Protein AF-A0A7W1QVG8-F1 (afdb_monomer)

Foldseek 3Di:
DDDPPDPFCVVVDLVVVQVVCVVVPFHFPSDWDFDDDDAWTWIWTAGPVRDIDIDTHGGPPPDDPVRVVVVVPDD

pLDDT: mean 89.91, std 12.96, range [40.78, 98.44]

Solvent-accessible surface area (backbone atoms only — not comparable to full-atom values): 4785 Å² total; per-residue (Å²): 129,85,75,80,75,71,59,85,65,76,79,68,41,74,65,55,50,45,52,54,36,42,76,74,74,42,56,57,65,80,52,71,44,81,47,97,58,90,78,40,56,34,30,41,36,32,28,70,87,74,49,71,48,78,49,76,45,74,51,82,92,72,67,54,72,68,58,51,50,51,59,73,68,65,128

Sequence (75 aa):
MSDIAHPPYASLTPDLILDALDSVGLRGDGRLLALNSYENRVYQAYLENGSSIVAKFYRPLRWSDEQILEEHTFV

Structure (mmCIF, N/CA/C/O backbone):
data_AF-A0A7W1QVG8-F1
#
_entry.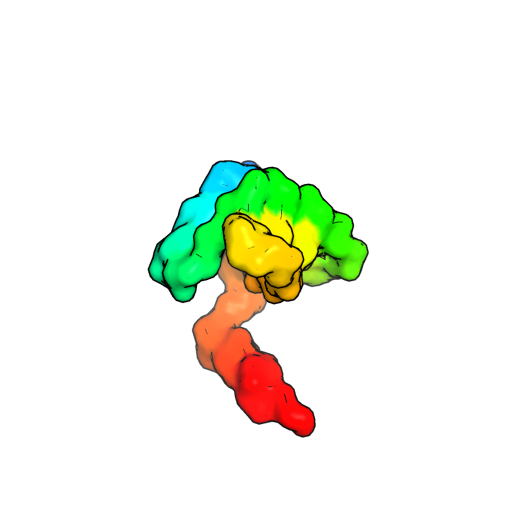id   AF-A0A7W1QVG8-F1
#
loop_
_atom_site.group_PDB
_atom_site.id
_atom_site.type_symbol
_atom_site.label_atom_id
_atom_site.label_alt_id
_atom_site.label_comp_id
_atom_site.label_asym_id
_atom_site.label_entity_id
_atom_site.label_seq_id
_atom_site.pdbx_PDB_ins_code
_atom_site.Cartn_x
_atom_site.Cartn_y
_atom_site.Cartn_z
_atom_site.occupancy
_atom_site.B_iso_or_equiv
_atom_site.auth_seq_id
_atom_site.auth_comp_id
_atom_site.auth_asym_id
_atom_site.auth_atom_id
_atom_site.pdbx_PDB_model_num
ATOM 1 N N . MET A 1 1 ? 16.120 -3.844 -29.564 1.00 40.78 1 MET A N 1
ATOM 2 C CA . MET A 1 1 ? 15.032 -2.874 -29.804 1.00 40.78 1 MET A CA 1
ATOM 3 C C . MET A 1 1 ? 14.681 -2.303 -28.450 1.00 40.78 1 MET A C 1
ATOM 5 O O . MET A 1 1 ? 14.432 -3.081 -27.544 1.00 40.78 1 MET A O 1
ATOM 9 N N . SER A 1 2 ? 14.856 -0.995 -28.288 1.00 43.28 2 SER A N 1
ATOM 10 C CA . SER A 1 2 ? 14.739 -0.271 -27.020 1.00 43.28 2 SER A CA 1
ATOM 11 C C . SER A 1 2 ? 13.377 -0.517 -26.380 1.00 43.28 2 SER A C 1
ATOM 13 O O . SER A 1 2 ? 12.357 -0.117 -26.938 1.00 43.28 2 SER A O 1
ATOM 15 N N . ASP A 1 3 ? 13.398 -1.200 -25.240 1.00 55.56 3 ASP A N 1
ATOM 16 C CA . ASP A 1 3 ? 12.253 -1.407 -24.366 1.00 55.56 3 ASP A CA 1
ATOM 17 C C . ASP A 1 3 ? 11.685 -0.025 -24.017 1.00 55.56 3 ASP A C 1
ATOM 19 O O . ASP A 1 3 ? 12.403 0.825 -23.477 1.00 55.56 3 ASP A O 1
ATOM 23 N N . ILE A 1 4 ? 10.446 0.262 -24.424 1.00 54.88 4 ILE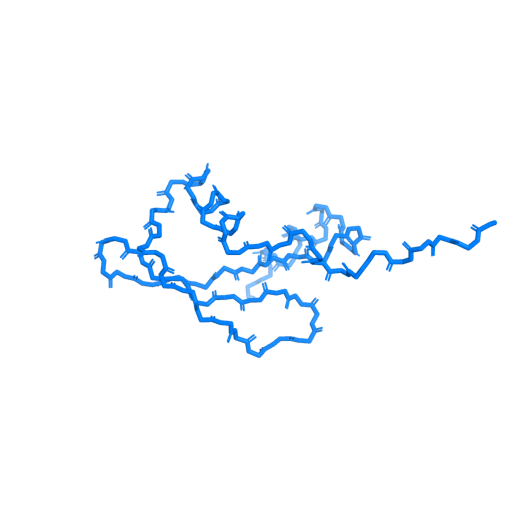 A N 1
ATOM 24 C CA . ILE A 1 4 ? 9.765 1.491 -24.011 1.00 54.88 4 ILE A CA 1
ATOM 25 C C . ILE A 1 4 ? 9.560 1.325 -22.512 1.00 54.88 4 ILE A C 1
ATOM 27 O O . ILE A 1 4 ? 8.622 0.652 -22.087 1.00 54.88 4 ILE A O 1
ATOM 31 N N . ALA A 1 5 ? 10.491 1.872 -21.730 1.00 62.12 5 ALA A N 1
ATOM 32 C CA . ALA A 1 5 ? 10.522 1.742 -20.287 1.00 62.12 5 ALA A CA 1
ATOM 33 C C . ALA A 1 5 ? 9.208 2.282 -19.717 1.00 62.12 5 ALA A C 1
ATOM 35 O O . ALA A 1 5 ? 9.039 3.491 -19.553 1.00 62.12 5 ALA A O 1
ATOM 36 N N . HIS A 1 6 ? 8.258 1.384 -19.448 1.00 62.22 6 HIS A N 1
ATOM 37 C CA . HIS A 1 6 ? 7.050 1.726 -18.718 1.00 62.22 6 HIS A CA 1
ATOM 38 C C . HIS A 1 6 ? 7.495 2.321 -17.382 1.00 62.22 6 HIS A C 1
ATOM 40 O O . HIS A 1 6 ? 8.273 1.676 -16.666 1.00 62.22 6 HIS A O 1
ATOM 46 N N . PRO A 1 7 ? 7.05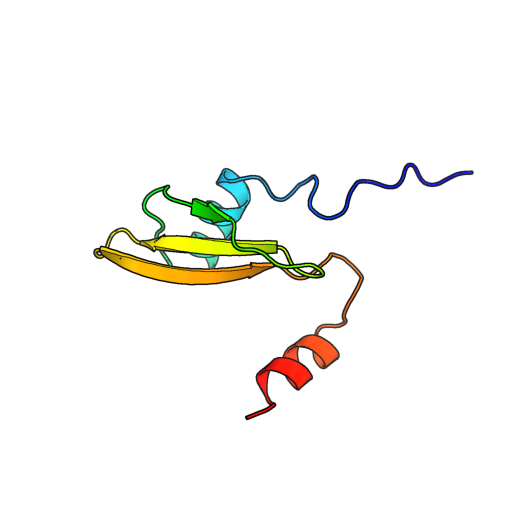7 3.547 -17.036 1.00 73.50 7 PRO A N 1
ATOM 47 C CA . PRO A 1 7 ? 7.394 4.125 -15.754 1.00 73.50 7 PRO A CA 1
ATOM 48 C C . PRO A 1 7 ? 7.003 3.136 -14.652 1.00 73.50 7 PRO A C 1
ATOM 50 O O . PRO A 1 7 ? 5.886 2.608 -14.673 1.00 73.50 7 PRO A O 1
ATOM 53 N N . PRO A 1 8 ? 7.894 2.854 -13.689 1.00 75.50 8 PRO A N 1
ATOM 54 C CA . PRO A 1 8 ? 7.526 2.050 -12.537 1.00 75.50 8 PRO A CA 1
ATOM 55 C C . PRO A 1 8 ? 6.276 2.661 -11.908 1.00 75.50 8 PRO A C 1
ATOM 57 O O . PRO A 1 8 ? 6.221 3.881 -11.736 1.00 75.50 8 PRO A O 1
ATOM 60 N N . TYR A 1 9 ? 5.293 1.822 -11.583 1.00 82.69 9 TYR A N 1
ATOM 61 C CA . TYR A 1 9 ? 3.997 2.232 -11.031 1.00 82.69 9 TYR A CA 1
ATOM 62 C C . TYR A 1 9 ? 3.036 2.931 -12.005 1.00 82.69 9 TYR A C 1
ATOM 64 O O . TYR A 1 9 ? 2.018 3.440 -11.552 1.00 82.69 9 TYR A O 1
ATOM 72 N N . ALA A 1 10 ? 3.290 2.934 -13.320 1.00 82.94 10 ALA A N 1
ATOM 73 C CA . ALA A 1 10 ? 2.342 3.488 -14.299 1.00 82.94 10 ALA A CA 1
ATOM 74 C C . ALA A 1 10 ? 0.937 2.858 -14.205 1.00 82.94 10 ALA A C 1
ATOM 76 O O . ALA A 1 10 ? -0.050 3.511 -14.526 1.00 82.94 10 ALA A O 1
ATOM 77 N N . SER A 1 11 ? 0.848 1.611 -13.737 1.00 87.94 11 SER A N 1
ATOM 78 C CA . SER A 1 11 ? -0.407 0.897 -13.497 1.00 87.94 11 SER A CA 1
ATOM 79 C C . SER A 1 11 ? -0.976 1.065 -12.083 1.00 87.94 11 SER A C 1
ATOM 81 O O . SER A 1 11 ? -2.089 0.612 -11.844 1.00 87.94 11 SER A O 1
ATOM 83 N N . LEU A 1 12 ? -0.253 1.684 -11.140 1.00 93.44 12 LEU A N 1
ATOM 84 C CA . LEU A 1 12 ? -0.678 1.819 -9.741 1.00 93.44 12 LEU A CA 1
ATOM 85 C C . LEU A 1 12 ? -1.643 3.003 -9.576 1.00 93.44 12 LEU A C 1
ATOM 87 O O . LEU A 1 12 ? -1.288 4.055 -9.044 1.00 93.44 12 LEU A O 1
ATOM 91 N N . THR A 1 13 ? -2.857 2.838 -10.094 1.00 95.12 13 THR A N 1
ATOM 92 C CA . THR A 1 13 ? -3.938 3.822 -9.982 1.00 95.12 13 THR A CA 1
ATOM 93 C C . THR A 1 13 ? -4.572 3.799 -8.584 1.00 95.12 13 THR A C 1
ATOM 95 O O . THR A 1 13 ? -4.443 2.802 -7.870 1.00 95.12 13 THR A O 1
ATOM 98 N N . PRO A 1 14 ? -5.290 4.865 -8.176 1.00 95.94 14 PRO A N 1
ATOM 99 C CA . PRO A 1 14 ? -6.080 4.859 -6.944 1.00 95.94 14 PRO A CA 1
ATOM 100 C C . PRO A 1 14 ? -7.045 3.672 -6.850 1.00 95.94 14 PRO A C 1
ATOM 102 O O . PRO A 1 14 ? -7.097 3.029 -5.808 1.00 95.94 14 PRO A O 1
ATOM 105 N N . ASP A 1 15 ? -7.736 3.339 -7.944 1.00 96.88 15 ASP A N 1
ATOM 106 C CA . ASP A 1 15 ? -8.660 2.201 -7.984 1.00 96.88 15 ASP A CA 1
ATOM 107 C C . ASP A 1 15 ? -7.926 0.880 -7.733 1.00 96.88 15 ASP A C 1
ATOM 109 O O . ASP A 1 15 ? -8.340 0.104 -6.880 1.00 96.88 15 ASP A O 1
ATOM 113 N N . LEU A 1 16 ? -6.763 0.670 -8.368 1.00 96.69 16 LEU A N 1
ATOM 114 C CA . LEU A 1 16 ? -5.965 -0.537 -8.141 1.00 96.69 16 LEU A CA 1
ATOM 115 C C . LEU A 1 16 ? -5.452 -0.631 -6.697 1.00 96.69 16 LEU A C 1
ATOM 117 O O . LEU A 1 16 ? -5.345 -1.724 -6.147 1.00 96.69 16 LEU A O 1
ATOM 121 N N . ILE A 1 17 ? -5.125 0.503 -6.073 1.00 97.12 17 ILE A N 1
ATOM 122 C CA . ILE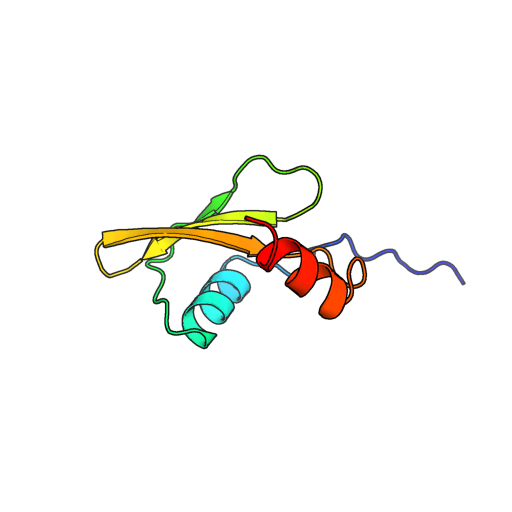 A 1 17 ? -4.746 0.544 -4.656 1.00 97.12 17 ILE A CA 1
ATOM 123 C C . ILE A 1 17 ? -5.929 0.106 -3.786 1.00 97.12 17 ILE A C 1
ATOM 125 O O . ILE A 1 17 ? -5.741 -0.724 -2.901 1.00 97.12 17 ILE A O 1
ATOM 129 N N . LEU A 1 18 ? -7.130 0.636 -4.031 1.00 97.69 18 LEU A N 1
ATOM 130 C CA . LEU A 1 18 ? -8.331 0.274 -3.273 1.00 97.69 18 LEU A CA 1
ATOM 131 C C . LEU A 1 18 ? -8.709 -1.201 -3.474 1.00 97.69 18 LEU A C 1
ATOM 133 O O . LEU A 1 18 ? -8.980 -1.884 -2.489 1.00 97.69 18 LEU A O 1
ATOM 137 N N . ASP A 1 19 ? -8.630 -1.712 -4.704 1.00 97.88 19 ASP A N 1
ATOM 138 C CA . ASP A 1 19 ? -8.853 -3.128 -5.022 1.00 97.88 19 ASP A CA 1
ATOM 139 C C . ASP A 1 19 ? -7.829 -4.033 -4.314 1.00 97.88 19 ASP A C 1
ATOM 141 O O . ASP A 1 19 ? -8.177 -5.085 -3.775 1.00 97.88 19 ASP A O 1
ATOM 145 N N . ALA A 1 20 ? -6.556 -3.621 -4.267 1.00 97.19 20 ALA A N 1
ATOM 146 C CA . ALA A 1 20 ? -5.511 -4.354 -3.557 1.00 97.19 20 ALA A CA 1
ATOM 147 C C . ALA A 1 20 ? -5.775 -4.409 -2.045 1.00 97.19 20 ALA A C 1
ATOM 149 O O . ALA A 1 20 ? -5.643 -5.478 -1.446 1.00 97.19 20 ALA A O 1
ATOM 150 N N . LEU A 1 21 ? -6.175 -3.290 -1.429 1.00 97.88 21 LEU A N 1
ATOM 151 C CA . LEU A 1 21 ? -6.586 -3.265 -0.022 1.00 97.88 21 LEU A CA 1
ATOM 152 C C . LEU A 1 21 ? -7.780 -4.197 0.223 1.00 97.88 21 LEU A C 1
ATOM 154 O O . LEU A 1 21 ? -7.764 -4.990 1.167 1.00 97.88 21 LEU A O 1
ATOM 158 N N . ASP A 1 22 ? -8.776 -4.158 -0.660 1.00 97.75 22 ASP A N 1
ATOM 159 C CA . ASP A 1 22 ? -9.950 -5.009 -0.544 1.00 97.75 22 ASP A CA 1
ATOM 160 C C . ASP A 1 22 ? -9.601 -6.506 -0.634 1.00 97.75 22 ASP A C 1
ATOM 162 O O . ASP A 1 22 ? -10.067 -7.318 0.167 1.00 97.75 22 ASP A O 1
ATOM 166 N N . SER A 1 23 ? -8.691 -6.874 -1.541 1.00 97.88 23 SER A N 1
ATOM 167 C CA . SER A 1 23 ? -8.247 -8.263 -1.725 1.00 97.88 23 SER A CA 1
ATOM 168 C C . SER A 1 23 ? -7.666 -8.914 -0.460 1.00 97.88 23 SER A C 1
ATOM 170 O O . SER A 1 23 ? -7.672 -10.140 -0.342 1.00 97.88 23 SER A O 1
ATOM 172 N N . VAL A 1 24 ? -7.207 -8.106 0.504 1.00 97.06 24 VAL A N 1
ATOM 173 C CA . VAL A 1 24 ? -6.673 -8.552 1.801 1.00 97.06 24 VAL A CA 1
ATOM 174 C C . VAL A 1 24 ? -7.612 -8.240 2.975 1.00 97.06 24 VAL A C 1
ATOM 176 O O . VAL A 1 24 ? -7.219 -8.340 4.136 1.00 97.06 24 VAL A O 1
ATOM 179 N N . GLY A 1 25 ? -8.867 -7.877 2.692 1.00 97.56 25 GLY A N 1
ATOM 180 C CA . GLY A 1 25 ? -9.912 -7.628 3.687 1.00 97.56 25 GLY A 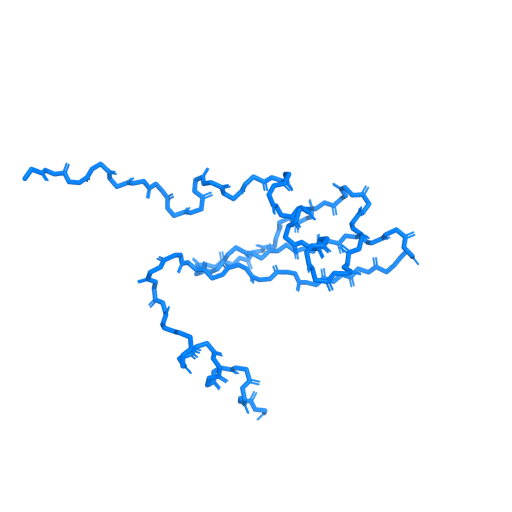CA 1
ATOM 181 C C . GLY A 1 25 ? -9.877 -6.236 4.324 1.00 97.56 25 GLY A C 1
ATOM 182 O O . GLY A 1 25 ? -10.520 -6.022 5.352 1.00 97.56 25 GLY A O 1
ATOM 183 N N . LEU A 1 26 ? -9.144 -5.284 3.740 1.00 97.94 26 LEU A N 1
ATOM 184 C CA . LEU A 1 26 ? -9.040 -3.909 4.229 1.00 97.94 26 LEU A CA 1
ATOM 185 C C . LEU A 1 26 ? -9.895 -2.982 3.357 1.00 97.94 26 LEU A C 1
ATOM 187 O O . LEU A 1 26 ? -9.513 -2.602 2.256 1.00 97.94 26 LEU A O 1
ATOM 191 N N . ARG A 1 27 ? -11.071 -2.591 3.857 1.00 97.94 27 ARG A N 1
ATOM 192 C CA . ARG A 1 27 ? -11.997 -1.707 3.131 1.00 97.94 27 ARG A CA 1
ATOM 193 C C . ARG A 1 27 ? -11.578 -0.243 3.269 1.00 97.94 27 ARG A C 1
ATOM 195 O O . ARG A 1 27 ? -11.728 0.347 4.341 1.00 97.94 27 ARG A O 1
ATOM 202 N N . GLY A 1 28 ? -11.026 0.320 2.196 1.00 97.06 28 GLY A N 1
ATOM 203 C CA . GLY A 1 28 ? -10.671 1.738 2.108 1.00 97.06 28 GLY A CA 1
ATOM 204 C C . GLY A 1 28 ? -11.893 2.636 1.896 1.00 97.06 28 GLY A C 1
ATOM 205 O O . GLY A 1 28 ? -12.814 2.259 1.183 1.00 97.06 28 GLY A O 1
ATOM 206 N N . ASP A 1 29 ? -11.878 3.845 2.459 1.00 97.38 29 ASP A N 1
ATOM 207 C CA . ASP A 1 29 ? -12.955 4.840 2.298 1.00 97.38 29 ASP A CA 1
ATOM 208 C C . ASP A 1 29 ? -12.769 5.771 1.078 1.00 97.38 29 ASP A C 1
ATOM 210 O O . ASP A 1 29 ? -13.500 6.746 0.898 1.00 97.38 29 ASP A O 1
ATOM 214 N N . GLY A 1 30 ? -11.755 5.490 0.253 1.00 97.06 30 GLY A N 1
ATOM 215 C CA . GLY A 1 30 ? -11.382 6.267 -0.930 1.00 97.06 30 GLY A CA 1
ATOM 216 C C . GLY A 1 30 ? -10.336 7.360 -0.686 1.00 97.06 30 GLY A C 1
ATOM 217 O O . GLY A 1 30 ? -9.751 7.865 -1.645 1.00 97.06 30 GLY A O 1
ATOM 218 N N . ARG A 1 31 ? -10.031 7.725 0.567 1.00 98.00 31 ARG A N 1
ATOM 219 C CA . ARG A 1 31 ? -8.976 8.706 0.859 1.00 98.00 31 ARG A CA 1
ATOM 220 C C . ARG A 1 31 ? -7.605 8.034 0.850 1.00 98.00 31 ARG A C 1
ATOM 222 O O . ARG A 1 31 ? -7.300 7.181 1.685 1.00 98.00 31 ARG A O 1
ATOM 229 N N . LEU A 1 32 ? -6.751 8.487 -0.066 1.00 98.19 32 LEU A N 1
ATOM 230 C CA . LEU A 1 32 ? -5.358 8.063 -0.202 1.00 98.19 32 LEU A CA 1
ATOM 231 C C . LEU A 1 32 ? -4.435 9.283 -0.133 1.00 98.19 32 LEU A C 1
ATOM 233 O O . LEU A 1 32 ? -4.545 10.200 -0.946 1.00 98.19 32 LEU A O 1
ATOM 237 N N . LEU A 1 33 ? -3.497 9.283 0.813 1.00 98.00 33 LEU A N 1
ATOM 238 C CA . LEU A 1 33 ? -2.447 10.293 0.926 1.00 98.00 33 LEU A CA 1
ATOM 239 C C . LEU A 1 33 ? -1.108 9.678 0.516 1.00 98.00 33 LEU A C 1
ATOM 241 O O . LEU A 1 33 ? -0.595 8.796 1.200 1.00 98.00 33 LEU A O 1
ATOM 245 N N . ALA A 1 34 ? -0.525 10.149 -0.586 1.00 96.88 34 ALA A N 1
ATOM 246 C CA . ALA A 1 34 ?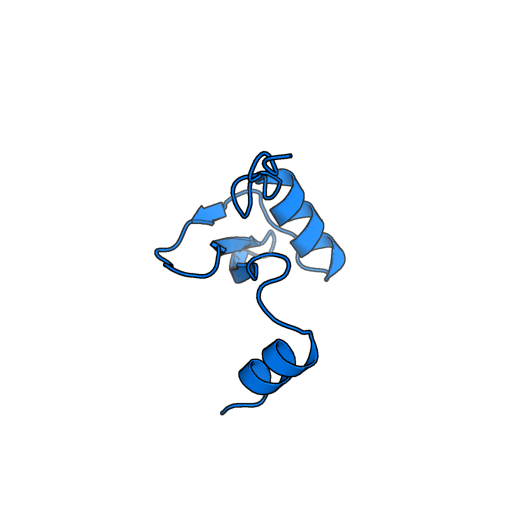 0.817 9.737 -0.986 1.00 96.88 34 ALA A CA 1
ATOM 247 C C . ALA A 1 34 ? 1.856 10.252 0.025 1.00 96.88 34 ALA A C 1
ATOM 249 O O . ALA A 1 34 ? 1.890 11.443 0.339 1.00 96.88 34 ALA A O 1
ATOM 250 N N . LEU A 1 35 ? 2.712 9.358 0.518 1.00 97.25 35 LEU A N 1
ATOM 251 C CA . LEU A 1 35 ? 3.794 9.679 1.445 1.00 97.25 35 LEU A CA 1
ATOM 252 C C . LEU A 1 35 ? 5.132 9.780 0.703 1.00 97.25 35 LEU A C 1
ATOM 254 O O . LEU A 1 35 ? 5.347 9.140 -0.330 1.00 97.25 35 LEU A O 1
ATOM 258 N N . ASN A 1 36 ? 6.055 10.575 1.246 1.00 94.19 36 ASN A N 1
ATOM 259 C CA . ASN A 1 36 ? 7.396 10.717 0.683 1.00 94.19 36 ASN A CA 1
ATOM 260 C C . ASN A 1 36 ? 8.159 9.388 0.778 1.00 94.19 36 ASN A C 1
ATOM 262 O O . ASN A 1 36 ? 8.455 8.909 1.871 1.00 94.19 36 ASN A O 1
ATOM 266 N N . SER A 1 37 ? 8.501 8.807 -0.371 1.00 91.50 37 SER A N 1
ATOM 267 C CA . SER A 1 37 ? 9.338 7.613 -0.476 1.00 91.50 37 SER A CA 1
ATOM 268 C C . SER A 1 37 ? 10.082 7.613 -1.810 1.00 91.50 37 SER A C 1
ATOM 270 O O . SER A 1 37 ? 9.524 7.993 -2.842 1.00 91.50 37 SER A O 1
ATOM 272 N N . TYR A 1 38 ? 11.358 7.223 -1.777 1.00 83.62 38 TYR A N 1
ATOM 273 C CA . TYR A 1 38 ? 12.242 7.248 -2.945 1.00 83.62 38 TYR A CA 1
ATOM 274 C C . TYR A 1 38 ? 12.190 5.954 -3.762 1.00 83.62 38 TYR A C 1
ATOM 276 O O . TYR A 1 38 ? 12.278 6.000 -4.987 1.00 83.62 38 TYR A O 1
ATOM 284 N N . GLU A 1 39 ? 12.039 4.805 -3.101 1.00 86.50 39 GLU A N 1
ATOM 285 C CA . GLU A 1 39 ? 12.095 3.496 -3.765 1.00 86.50 39 GLU A CA 1
ATOM 286 C C . GLU A 1 39 ? 10.705 2.916 -4.037 1.00 86.50 39 GLU A C 1
ATOM 288 O O . GLU A 1 39 ? 10.405 2.498 -5.161 1.00 86.50 39 GLU A O 1
ATOM 293 N N . ASN A 1 40 ? 9.849 2.922 -3.013 1.00 91.81 40 ASN A N 1
ATOM 294 C CA . ASN A 1 40 ? 8.530 2.294 -3.025 1.00 91.81 40 ASN A CA 1
ATOM 295 C C . ASN A 1 40 ? 7.430 3.347 -3.156 1.00 91.81 40 ASN A C 1
ATOM 297 O O . ASN A 1 40 ? 7.631 4.513 -2.814 1.00 91.81 40 ASN A O 1
ATOM 301 N N . ARG A 1 41 ? 6.243 2.956 -3.627 1.00 94.81 41 ARG A N 1
ATOM 302 C CA . ARG A 1 41 ? 5.071 3.833 -3.512 1.00 94.81 41 ARG A CA 1
ATOM 303 C C . ARG A 1 41 ? 4.380 3.561 -2.197 1.00 94.81 41 ARG A C 1
ATOM 305 O O . ARG A 1 41 ? 3.961 2.441 -1.933 1.00 94.81 41 ARG A O 1
ATOM 312 N N . VAL A 1 42 ? 4.318 4.591 -1.363 1.00 97.06 42 VAL A N 1
ATOM 313 C CA . VAL A 1 42 ? 3.763 4.501 -0.019 1.00 97.06 42 VAL A CA 1
ATOM 314 C C . VAL A 1 42 ? 2.568 5.432 0.072 1.00 97.06 42 VAL A C 1
ATOM 316 O O . VAL A 1 42 ? 2.660 6.602 -0.301 1.00 97.06 42 VAL A O 1
ATOM 319 N N . TYR A 1 43 ? 1.460 4.905 0.579 1.00 98.06 43 TYR A N 1
ATOM 320 C CA . TYR A 1 43 ? 0.232 5.651 0.806 1.00 98.06 43 TYR A CA 1
ATOM 321 C C . TYR A 1 43 ? -0.225 5.465 2.246 1.00 98.06 43 TYR A C 1
ATOM 323 O O . TYR A 1 43 ? -0.190 4.354 2.768 1.00 98.06 43 TYR A O 1
ATOM 331 N N . GLN A 1 44 ? -0.706 6.533 2.871 1.00 98.44 44 GLN A N 1
ATOM 332 C CA . GLN A 1 44 ? -1.627 6.403 3.990 1.00 98.44 44 GLN A CA 1
ATOM 333 C C . GLN A 1 44 ? -3.039 6.246 3.419 1.00 98.44 44 GLN A C 1
ATOM 335 O O . GLN A 1 44 ? -3.521 7.129 2.707 1.00 98.44 44 GLN A O 1
ATOM 340 N N . ALA A 1 45 ? -3.679 5.118 3.712 1.00 98.31 45 ALA A N 1
ATOM 341 C CA . ALA A 1 45 ? -5.047 4.823 3.303 1.00 98.31 45 ALA A CA 1
ATOM 342 C C . ALA A 1 45 ? -5.971 4.883 4.518 1.00 98.31 45 ALA A C 1
ATOM 344 O O . ALA A 1 45 ? -5.661 4.306 5.565 1.00 98.31 45 ALA A O 1
ATOM 345 N N . TYR A 1 46 ? -7.095 5.580 4.383 1.00 98.38 46 TYR A N 1
ATOM 346 C CA . TYR A 1 46 ? -8.131 5.615 5.411 1.00 98.38 46 TYR A CA 1
ATOM 347 C C . TYR A 1 46 ? -9.148 4.509 5.149 1.00 98.38 46 TYR A C 1
ATOM 349 O O . TYR A 1 46 ? -9.485 4.217 4.001 1.00 98.38 46 TYR A O 1
ATOM 357 N N . LEU A 1 47 ? -9.594 3.864 6.221 1.00 98.38 47 LEU A N 1
ATOM 358 C CA . LEU A 1 47 ? -10.501 2.726 6.171 1.00 98.38 47 LEU A CA 1
ATOM 359 C C . LEU A 1 47 ? -11.907 3.137 6.612 1.00 98.38 47 LEU A C 1
ATOM 361 O O . LEU A 1 47 ? -12.078 4.060 7.410 1.00 98.38 47 LEU A O 1
ATOM 365 N N . GLU A 1 48 ? -12.918 2.398 6.157 1.00 98.00 48 GLU A N 1
ATOM 366 C CA . GLU A 1 48 ? -14.329 2.664 6.487 1.00 98.00 48 GLU A CA 1
ATOM 367 C C . GLU A 1 48 ? -14.622 2.594 7.996 1.00 98.00 48 GLU A C 1
ATOM 369 O O . GLU A 1 48 ? -15.531 3.252 8.497 1.00 98.00 48 GLU A O 1
ATOM 374 N N . ASN A 1 49 ? -13.819 1.837 8.750 1.00 96.62 49 ASN A N 1
ATOM 375 C CA . ASN A 1 49 ? -13.920 1.745 10.210 1.00 96.62 49 ASN A CA 1
ATOM 376 C C . ASN A 1 49 ? -13.338 2.970 10.953 1.00 96.62 49 ASN A C 1
ATOM 378 O O . ASN A 1 49 ? -13.254 2.961 12.181 1.00 96.62 49 ASN A O 1
ATOM 382 N N . GLY A 1 50 ? -12.899 4.000 10.224 1.00 96.88 50 GLY A N 1
ATOM 383 C CA . GLY A 1 50 ? -12.326 5.235 10.758 1.00 96.88 50 GLY A CA 1
ATOM 384 C C . GLY A 1 50 ? -10.834 5.169 11.100 1.00 96.88 50 GLY A C 1
ATOM 385 O O . GLY A 1 50 ? -10.258 6.195 11.461 1.00 96.88 50 GLY A O 1
ATOM 386 N N . SER A 1 51 ? -10.189 4.004 10.983 1.00 98.00 51 SER A N 1
ATOM 387 C CA . SER A 1 51 ? -8.736 3.871 11.154 1.00 98.00 51 SER A CA 1
ATOM 388 C C . SER A 1 51 ? -7.970 4.216 9.869 1.00 98.00 51 SER A C 1
ATOM 390 O O . SER A 1 51 ? -8.557 4.488 8.822 1.00 98.00 51 SER A O 1
ATOM 392 N N . SER A 1 52 ? -6.637 4.216 9.939 1.00 97.81 52 SER A N 1
ATOM 393 C CA . SER A 1 52 ? -5.782 4.367 8.760 1.00 97.81 52 SER A CA 1
ATOM 394 C C . SER A 1 52 ? -4.598 3.417 8.818 1.00 97.81 52 SER A C 1
ATOM 396 O O . SER A 1 52 ? -4.077 3.153 9.902 1.00 97.81 52 SER A O 1
ATOM 398 N N . ILE A 1 53 ? -4.140 2.975 7.653 1.00 98.19 53 ILE A N 1
ATOM 399 C CA . ILE A 1 53 ? -2.970 2.112 7.489 1.00 98.19 53 ILE A CA 1
ATOM 400 C C . ILE A 1 53 ? -1.943 2.761 6.563 1.00 98.19 53 ILE A C 1
ATOM 402 O O . ILE A 1 53 ? -2.265 3.672 5.799 1.00 98.19 53 ILE A O 1
ATOM 406 N N . VAL A 1 54 ? -0.712 2.255 6.598 1.00 97.62 54 VAL A N 1
ATOM 407 C CA . VAL A 1 54 ? 0.323 2.579 5.614 1.00 97.62 54 VAL A CA 1
ATOM 408 C C . VAL A 1 54 ? 0.452 1.407 4.645 1.00 97.62 54 VAL A C 1
ATOM 410 O O . VAL A 1 54 ? 0.850 0.316 5.040 1.00 97.62 54 VAL A O 1
ATOM 413 N N . ALA A 1 55 ? 0.117 1.635 3.379 1.00 97.25 55 ALA A N 1
ATOM 414 C CA . ALA A 1 55 ? 0.270 0.671 2.298 1.00 97.25 55 ALA A CA 1
ATOM 415 C C . ALA A 1 55 ? 1.577 0.941 1.541 1.00 97.25 55 ALA A C 1
ATOM 417 O O . ALA A 1 55 ? 1.799 2.053 1.056 1.00 97.25 55 ALA A O 1
ATOM 418 N N . LYS A 1 56 ? 2.440 -0.073 1.435 1.00 95.88 56 LYS A N 1
ATOM 419 C CA . LYS A 1 56 ? 3.727 -0.018 0.728 1.00 95.88 56 LYS A CA 1
ATOM 420 C C . LYS A 1 56 ? 3.672 -0.933 -0.494 1.00 95.88 56 LYS A C 1
ATOM 422 O O . LYS A 1 56 ? 3.538 -2.142 -0.360 1.00 95.88 56 LYS A O 1
ATOM 427 N N . PHE A 1 57 ? 3.814 -0.351 -1.679 1.00 94.88 57 PHE A N 1
ATOM 428 C CA . PHE A 1 57 ? 3.857 -1.060 -2.953 1.00 94.88 57 PHE A CA 1
ATOM 429 C C . PHE A 1 57 ? 5.298 -1.127 -3.452 1.00 94.88 57 PHE A C 1
ATOM 431 O O . PHE A 1 57 ? 5.916 -0.095 -3.746 1.00 94.88 57 PHE A O 1
ATOM 438 N N . TYR A 1 58 ? 5.828 -2.346 -3.532 1.00 92.88 58 TYR A N 1
ATOM 439 C CA . TYR A 1 58 ? 7.176 -2.615 -4.018 1.00 92.88 58 TYR A CA 1
ATOM 440 C C . TYR A 1 58 ? 7.297 -2.344 -5.517 1.00 92.88 58 TYR A C 1
ATOM 442 O O . TYR A 1 58 ? 6.363 -2.563 -6.293 1.00 92.88 58 TYR A O 1
ATOM 450 N N . ARG A 1 59 ? 8.472 -1.869 -5.940 1.00 89.31 59 ARG A N 1
ATOM 451 C CA . ARG A 1 59 ? 8.756 -1.636 -7.358 1.00 89.31 59 ARG A CA 1
ATOM 452 C C . ARG A 1 59 ? 8.698 -2.969 -8.117 1.00 89.31 59 ARG A C 1
ATOM 454 O O . ARG A 1 59 ? 9.425 -3.889 -7.735 1.00 89.31 59 ARG A O 1
ATOM 461 N N . PRO A 1 60 ? 7.909 -3.075 -9.201 1.00 85.81 60 PRO A N 1
ATOM 462 C CA . PRO A 1 60 ? 7.841 -4.305 -9.981 1.00 85.81 60 PRO A CA 1
ATOM 463 C C . PRO A 1 60 ? 9.231 -4.773 -10.425 1.00 85.81 60 PRO A C 1
ATOM 465 O O . PRO A 1 60 ? 10.049 -3.954 -10.852 1.00 85.81 60 PRO A O 1
ATOM 468 N N . LEU A 1 61 ? 9.477 -6.084 -10.324 1.00 83.81 61 LEU A N 1
ATOM 469 C CA . LEU A 1 61 ? 10.709 -6.760 -10.759 1.00 83.81 61 LEU A CA 1
ATOM 470 C C . LEU A 1 61 ? 12.000 -6.277 -10.069 1.00 83.81 61 LEU A C 1
ATOM 472 O O . 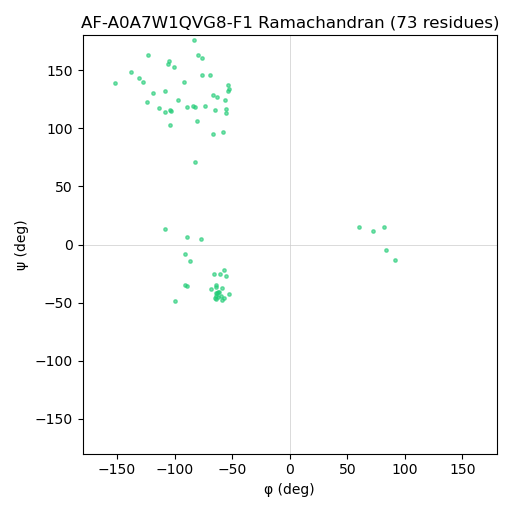LEU A 1 61 ? 13.097 -6.537 -10.561 1.00 83.81 61 LEU A O 1
ATOM 476 N N . ARG A 1 62 ? 11.894 -5.549 -8.950 1.00 88.94 62 ARG A N 1
ATOM 477 C CA . ARG A 1 62 ? 13.063 -5.053 -8.210 1.00 88.94 62 ARG A CA 1
ATOM 478 C C . ARG A 1 62 ? 13.541 -6.013 -7.125 1.00 88.94 62 ARG A C 1
ATOM 480 O O . ARG A 1 62 ? 14.746 -6.076 -6.902 1.00 88.94 62 ARG A O 1
ATOM 487 N N . TRP A 1 63 ? 12.613 -6.708 -6.477 1.00 89.75 63 TRP A N 1
ATOM 488 C CA . TRP A 1 63 ? 12.859 -7.598 -5.346 1.00 89.75 63 TRP A CA 1
ATOM 489 C C . TRP A 1 63 ? 12.166 -8.935 -5.594 1.00 89.75 63 TRP A C 1
ATOM 491 O O . TRP A 1 63 ? 11.082 -8.948 -6.182 1.00 89.75 63 TRP A O 1
ATOM 501 N N . SER A 1 64 ? 12.789 -10.035 -5.172 1.00 92.06 64 SER A N 1
ATOM 502 C CA . SER A 1 64 ? 12.117 -11.334 -5.102 1.00 92.06 64 SER A CA 1
ATOM 503 C C . SER A 1 64 ? 11.257 -11.432 -3.841 1.00 92.06 64 SER A C 1
ATOM 505 O O . SER A 1 64 ? 11.450 -10.671 -2.887 1.00 92.06 64 SER A O 1
ATOM 507 N N . ASP A 1 65 ? 10.332 -12.390 -3.820 1.00 92.50 65 ASP A N 1
ATOM 508 C CA . ASP A 1 65 ? 9.492 -12.643 -2.648 1.00 92.50 65 ASP A CA 1
ATOM 509 C C . ASP A 1 65 ? 10.349 -12.990 -1.421 1.00 92.50 65 ASP A C 1
ATOM 511 O O . ASP A 1 65 ? 10.065 -12.521 -0.322 1.00 92.50 65 ASP A O 1
ATOM 515 N N . GLU A 1 66 ? 11.451 -13.727 -1.599 1.00 94.12 66 GLU A N 1
ATOM 516 C CA . GLU A 1 66 ? 12.383 -14.054 -0.514 1.00 94.12 66 GLU A CA 1
ATOM 517 C C . GLU A 1 66 ? 13.041 -12.804 0.079 1.00 94.12 66 GLU A C 1
ATOM 519 O O . GLU A 1 66 ? 13.152 -12.698 1.296 1.00 94.12 66 GLU A O 1
ATOM 524 N N . GLN A 1 67 ? 13.439 -11.842 -0.760 1.00 93.44 67 GLN A N 1
ATOM 525 C CA . GLN A 1 67 ? 14.046 -10.588 -0.299 1.00 93.44 67 GLN A CA 1
ATOM 526 C C . GLN A 1 67 ? 13.034 -9.707 0.440 1.00 93.44 67 GLN A C 1
ATOM 528 O O . GLN A 1 67 ? 13.371 -9.066 1.434 1.00 93.44 67 GLN A O 1
ATOM 533 N N . ILE A 1 68 ? 11.783 -9.681 -0.028 1.00 91.81 68 ILE A N 1
ATOM 534 C CA . ILE A 1 68 ? 10.699 -8.975 0.664 1.00 91.81 68 ILE A CA 1
ATOM 535 C C . ILE A 1 68 ? 10.440 -9.633 2.025 1.00 91.81 68 ILE A C 1
ATOM 537 O O . ILE A 1 68 ? 10.349 -8.942 3.037 1.00 91.81 68 ILE A O 1
ATOM 541 N N . LEU A 1 69 ? 10.361 -10.964 2.079 1.00 92.56 69 LEU A N 1
ATOM 542 C CA . LEU A 1 69 ? 10.151 -11.698 3.329 1.00 92.56 69 LEU A CA 1
ATOM 543 C C . LEU A 1 69 ? 11.314 -11.530 4.315 1.00 92.56 69 LEU A C 1
ATOM 545 O O . LEU A 1 69 ? 11.074 -11.431 5.519 1.00 92.56 69 LEU A O 1
ATOM 549 N N . GLU A 1 70 ? 12.552 -11.460 3.823 1.00 92.62 70 GLU A N 1
ATOM 550 C CA . GLU A 1 70 ? 13.726 -11.141 4.638 1.00 92.62 70 GLU A CA 1
ATOM 551 C C . GLU A 1 70 ? 13.576 -9.765 5.305 1.00 92.62 70 GLU A C 1
ATOM 553 O O . GLU A 1 70 ? 13.734 -9.666 6.522 1.00 92.62 70 GLU A O 1
ATOM 558 N N . GLU A 1 71 ? 13.172 -8.731 4.551 1.00 89.81 71 GLU A N 1
ATOM 559 C CA . GLU A 1 71 ? 12.886 -7.394 5.099 1.00 89.81 71 GLU A CA 1
ATOM 560 C C . GLU A 1 71 ? 11.810 -7.455 6.195 1.00 89.81 71 GLU A C 1
ATOM 562 O O . GLU A 1 71 ? 11.980 -6.880 7.266 1.00 89.81 71 GLU A O 1
ATOM 567 N N . HIS A 1 72 ? 10.717 -8.183 5.951 1.00 86.94 72 HIS A N 1
ATOM 568 C CA . HIS A 1 72 ? 9.610 -8.332 6.903 1.00 86.94 72 HIS A CA 1
ATOM 569 C C . HIS A 1 72 ? 9.987 -9.086 8.186 1.00 86.94 72 HIS A C 1
ATOM 571 O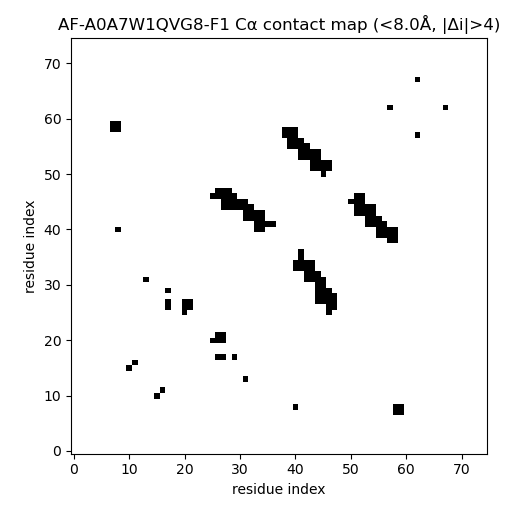 O . HIS A 1 72 ? 9.326 -8.919 9.210 1.00 86.94 72 HIS A O 1
ATOM 577 N N . THR A 1 73 ? 11.008 -9.940 8.125 1.00 90.81 73 THR A N 1
ATOM 578 C CA . THR A 1 73 ? 11.462 -10.751 9.264 1.00 90.81 73 THR A CA 1
ATOM 579 C C . THR A 1 73 ? 12.472 -9.998 10.137 1.00 90.81 73 THR A C 1
ATOM 581 O O . THR A 1 73 ? 12.742 -10.410 11.266 1.00 90.81 73 THR A O 1
ATOM 584 N N . PHE A 1 74 ? 13.024 -8.887 9.645 1.00 81.94 74 PHE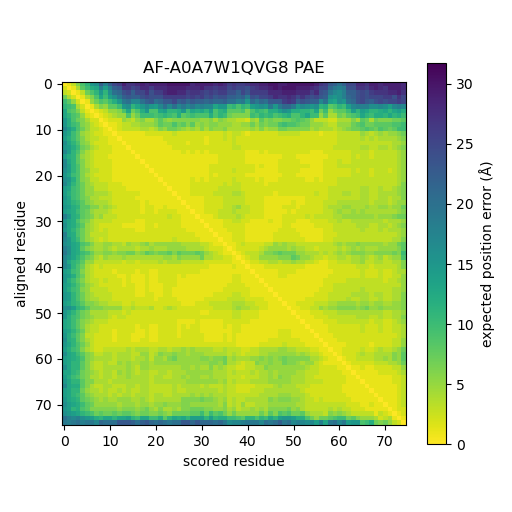 A N 1
ATOM 585 C CA . PHE A 1 74 ? 13.954 -8.048 10.392 1.00 81.94 74 PHE A CA 1
ATOM 586 C C . PHE A 1 74 ? 13.208 -7.236 11.475 1.00 81.94 74 PHE A C 1
ATOM 588 O O . PHE A 1 74 ? 12.324 -6.442 11.151 1.00 81.94 74 PHE A O 1
ATOM 595 N N . VAL A 1 75 ? 13.553 -7.445 12.756 1.00 58.78 75 VAL A N 1
ATOM 596 C CA . VAL A 1 75 ? 12.974 -6.785 13.955 1.00 58.78 75 VAL A CA 1
ATOM 597 C C . VAL A 1 75 ? 13.952 -5.837 14.630 1.00 58.78 75 VAL A C 1
ATOM 599 O O . VAL A 1 75 ? 15.138 -6.214 14.765 1.00 58.78 75 VAL A O 1
#

Radius of gyration: 14.18 Å; Cα contacts (8 Å, |Δi|>4): 81; chains: 1; bounding box: 29×25×44 Å

Secondary structure (DSSP, 8-state):
-----PPTTTT--HHHHHHHHHHTT--EEEEEEEEP-SSSEEEEEEETTS-EEEEEEPPTTTS-HHHHHHHHH--

Nearest PDB structures (foldseek):
  1zyl-assembly1_A  TM=7.915E-01  e=4.042E-04  Escherichia coli
  8dml-assembly2_C  TM=4.128E-01  e=7.429E-02  Vibrio parahaemolyticus
  3a0o-assembly1_A  TM=6.604E-01  e=3.709E+00  Agrobacterium fabrum str. C58
  9eut-assembly1_B  TM=2.782E-01  e=8.312E+00  Pseudomonas aeruginosa

Mean predicted aligned error: 5.23 Å